Protein AF-A0A7Y8TTY1-F1 (afdb_monomer)

Sequence (170 aa):
MSKKYSKSKQKVKHRSTSHSKIVVEKTQLDILKTVLNQTGSSVTLQKKVQGQILTSIAKRISDDLECFKTACAYLPDSIKQDQKVWVEAQTSYVFWFELFHYLKSASIKKESRNYLFNRIFEYLNQKDKTEIRFYINKEVFKKRGYSNHEKLYKSDFVKFFKLPKNFNEY

Secondary structure (DSSP, 8-state):
------------------PPP----HHHHHHHHHHHHHTT--HHHHHHHHHHHHHHHHHHHHHHHHHHHHHHTTS-GGGPPPHHHHHHHHHHHHHHHHHHHHHHH----HHHHHHHHHHHHHHHTSGGGHHHHHHIIIIIS---S-S--SS--HHHHHHHHT--TTTT--

Structure (mmCIF, N/CA/C/O backbone):
data_AF-A0A7Y8TTY1-F1
#
_entry.id   AF-A0A7Y8TTY1-F1
#
loop_
_atom_site.group_PDB
_atom_site.id
_atom_site.type_symbol
_atom_site.label_atom_id
_atom_site.label_alt_id
_atom_site.label_comp_id
_atom_site.label_asym_id
_atom_site.label_entity_id
_atom_site.label_seq_id
_atom_site.pdbx_PDB_ins_code
_atom_site.Cartn_x
_atom_site.Cartn_y
_atom_site.Cartn_z
_atom_site.occupancy
_atom_site.B_iso_or_equiv
_atom_site.auth_seq_id
_atom_site.auth_comp_id
_atom_site.auth_asym_id
_atom_site.auth_atom_id
_atom_site.pdbx_PDB_model_num
ATOM 1 N N . MET A 1 1 ? 58.947 -38.362 0.863 1.00 38.19 1 MET A N 1
ATOM 2 C CA . MET A 1 1 ? 58.531 -37.019 1.332 1.00 38.19 1 MET A CA 1
ATOM 3 C C . MET A 1 1 ? 57.342 -36.557 0.498 1.00 38.19 1 MET A C 1
ATOM 5 O O . MET A 1 1 ? 57.506 -36.371 -0.699 1.00 38.19 1 MET A O 1
ATOM 9 N N . SER A 1 2 ? 56.145 -36.448 1.084 1.00 42.88 2 SER A N 1
ATOM 10 C CA . SER A 1 2 ? 54.914 -36.115 0.346 1.00 42.88 2 SER A CA 1
ATOM 11 C C . SER A 1 2 ? 54.559 -34.637 0.542 1.00 42.88 2 SER A C 1
ATOM 13 O O . SER A 1 2 ? 54.327 -34.197 1.670 1.00 42.88 2 SER A O 1
ATOM 15 N N . LYS A 1 3 ? 54.577 -33.849 -0.543 1.00 44.88 3 LYS A N 1
ATOM 16 C CA . LYS A 1 3 ? 54.237 -32.417 -0.537 1.00 44.88 3 LYS A CA 1
ATOM 17 C C . LYS A 1 3 ? 52.723 -32.257 -0.340 1.00 44.88 3 LYS A C 1
ATOM 19 O O . LYS A 1 3 ? 51.941 -32.534 -1.244 1.00 44.88 3 LYS A O 1
ATOM 24 N N . LYS A 1 4 ? 52.306 -31.791 0.843 1.00 45.94 4 LYS A N 1
ATOM 25 C CA . LYS A 1 4 ? 50.927 -31.347 1.104 1.00 45.94 4 LYS A CA 1
ATOM 26 C C . LYS A 1 4 ? 50.670 -30.043 0.343 1.00 45.94 4 LYS A C 1
ATOM 28 O O . LYS A 1 4 ? 51.164 -28.993 0.739 1.00 45.94 4 LYS A O 1
ATOM 33 N N . TYR A 1 5 ? 49.877 -30.100 -0.722 1.00 49.44 5 TYR A N 1
ATOM 34 C CA . TYR A 1 5 ? 49.313 -28.907 -1.352 1.00 49.44 5 TYR A CA 1
ATOM 35 C C . TYR A 1 5 ? 48.197 -28.356 -0.457 1.00 49.44 5 TYR A C 1
ATOM 37 O O . TYR A 1 5 ? 47.117 -28.942 -0.357 1.00 49.44 5 TYR A O 1
ATOM 45 N N . SER A 1 6 ? 48.450 -27.238 0.224 1.00 50.41 6 SER A N 1
ATOM 46 C CA . SER A 1 6 ? 47.407 -26.492 0.923 1.00 50.41 6 SER A CA 1
ATOM 47 C C . SER A 1 6 ? 46.526 -25.790 -0.115 1.00 50.41 6 SER A C 1
ATOM 49 O O . SER A 1 6 ? 46.938 -24.845 -0.785 1.00 50.41 6 SER A O 1
ATOM 51 N N . LYS A 1 7 ? 45.281 -26.254 -0.277 1.00 52.62 7 LYS A N 1
ATOM 52 C CA . LYS A 1 7 ? 44.263 -25.490 -1.009 1.00 52.62 7 LYS A CA 1
ATOM 53 C C . LYS A 1 7 ? 43.997 -24.198 -0.236 1.00 52.62 7 LYS A C 1
ATOM 55 O O . LYS A 1 7 ? 43.300 -24.201 0.777 1.00 52.62 7 LYS A O 1
ATOM 60 N N . SER A 1 8 ? 44.576 -23.105 -0.721 1.00 48.22 8 SER A N 1
ATOM 61 C CA . SER A 1 8 ? 44.204 -21.740 -0.362 1.00 48.22 8 SER A CA 1
ATOM 62 C C . SER A 1 8 ? 42.692 -21.584 -0.553 1.00 48.22 8 SER A C 1
ATOM 64 O O . SER A 1 8 ? 42.191 -21.580 -1.677 1.00 48.22 8 SER A O 1
ATOM 66 N N . LYS A 1 9 ? 41.937 -21.510 0.551 1.00 52.28 9 LYS A N 1
ATOM 67 C CA . LYS A 1 9 ? 40.540 -21.071 0.522 1.00 52.28 9 LYS A CA 1
ATOM 68 C C . LYS A 1 9 ? 40.561 -19.572 0.233 1.00 52.28 9 LYS A C 1
ATOM 70 O O . LYS A 1 9 ? 40.584 -18.768 1.165 1.00 52.28 9 LYS A O 1
ATOM 75 N N . GLN A 1 10 ? 40.582 -19.195 -1.047 1.00 45.78 10 GLN A N 1
ATOM 76 C CA . GLN A 1 10 ? 40.254 -17.833 -1.457 1.00 45.78 10 GLN A CA 1
ATOM 77 C C . GLN A 1 10 ? 38.856 -17.523 -0.914 1.00 45.78 10 GLN A C 1
ATOM 79 O O . GLN A 1 10 ? 37.845 -18.003 -1.424 1.00 45.78 10 GLN A O 1
ATOM 84 N N . LYS A 1 11 ? 38.802 -16.753 0.176 1.00 45.25 11 LYS A N 1
ATOM 85 C CA . LYS A 1 11 ? 37.569 -16.122 0.628 1.00 45.25 11 LYS A CA 1
ATOM 86 C C . LYS A 1 11 ? 37.200 -15.125 -0.460 1.00 45.25 11 LYS A C 1
ATOM 88 O O . LYS A 1 11 ? 37.776 -14.040 -0.519 1.00 45.25 11 LYS A O 1
ATOM 93 N N . VAL A 1 12 ? 36.280 -15.513 -1.337 1.00 44.75 12 VAL A N 1
ATOM 94 C CA . VAL A 1 12 ? 35.601 -14.582 -2.232 1.00 44.75 12 VAL A CA 1
ATOM 95 C C . VAL A 1 12 ? 34.946 -13.547 -1.323 1.00 44.75 12 VAL A C 1
ATOM 97 O O . VAL A 1 12 ? 33.951 -13.826 -0.655 1.00 44.75 12 VAL A O 1
ATOM 100 N N . LYS A 1 13 ? 35.555 -12.362 -1.213 1.00 43.25 13 LYS A N 1
ATOM 101 C CA . LYS A 1 13 ? 34.875 -11.195 -0.657 1.00 43.25 13 LYS A CA 1
ATOM 102 C C . LYS A 1 13 ? 33.732 -10.917 -1.623 1.00 43.25 13 LYS A C 1
ATOM 104 O O . LYS A 1 13 ? 33.959 -10.324 -2.675 1.00 43.25 13 LYS A O 1
ATOM 109 N N . HIS A 1 14 ? 32.526 -11.366 -1.282 1.00 37.50 14 HIS A N 1
ATOM 110 C CA . HIS A 1 14 ? 31.317 -10.837 -1.891 1.00 37.50 14 HIS A CA 1
ATOM 111 C C . HIS A 1 14 ? 31.374 -9.324 -1.689 1.00 37.50 14 HIS A C 1
ATOM 113 O O . HIS A 1 14 ? 31.216 -8.831 -0.572 1.00 37.50 14 HIS A O 1
ATOM 119 N N . ARG A 1 15 ? 31.698 -8.580 -2.753 1.00 34.69 15 ARG A N 1
ATOM 120 C CA . ARG A 1 15 ? 31.429 -7.147 -2.785 1.00 34.69 15 ARG A CA 1
ATOM 121 C C . ARG A 1 15 ? 29.938 -7.033 -2.513 1.00 34.69 15 ARG A C 1
ATOM 123 O O . ARG A 1 15 ? 29.147 -7.536 -3.305 1.00 34.69 15 ARG A O 1
ATOM 130 N N . SER A 1 16 ? 29.571 -6.438 -1.383 1.00 39.56 16 SER A N 1
ATOM 131 C CA . SER A 1 16 ? 28.199 -6.019 -1.146 1.00 39.56 16 SER A CA 1
ATOM 132 C C . SER A 1 16 ? 27.869 -5.015 -2.243 1.00 39.56 16 SER A C 1
ATOM 134 O O . SER A 1 16 ? 28.257 -3.847 -2.166 1.00 39.56 16 SER A O 1
ATOM 136 N N . THR A 1 17 ? 27.248 -5.485 -3.321 1.00 46.88 17 THR A N 1
ATOM 137 C CA . THR A 1 17 ? 26.595 -4.615 -4.291 1.00 46.88 17 THR A CA 1
ATOM 138 C C . THR A 1 17 ? 25.707 -3.691 -3.481 1.00 46.88 17 THR A C 1
ATOM 140 O O . THR A 1 17 ? 24.901 -4.165 -2.685 1.00 46.88 17 THR A O 1
ATOM 143 N N . SER A 1 18 ? 25.931 -2.386 -3.616 1.00 44.06 18 SER A N 1
ATOM 144 C CA . SER A 1 18 ? 25.093 -1.357 -3.015 1.00 44.06 18 SER A CA 1
ATOM 145 C C . SER A 1 18 ? 23.643 -1.663 -3.385 1.00 44.06 18 SER A C 1
ATOM 147 O O . SER A 1 18 ? 23.237 -1.464 -4.529 1.00 44.06 18 SER A O 1
ATOM 149 N N . HIS A 1 19 ? 22.885 -2.250 -2.460 1.00 53.16 19 HIS A N 1
ATOM 150 C CA . HIS A 1 19 ? 21.466 -2.471 -2.670 1.00 53.16 19 HIS A CA 1
ATOM 151 C C . HIS A 1 19 ? 20.825 -1.088 -2.691 1.00 53.16 19 HIS A C 1
ATOM 153 O O . HIS A 1 19 ? 21.051 -0.293 -1.775 1.00 53.16 19 HIS A O 1
ATOM 159 N N . SER A 1 20 ? 20.057 -0.788 -3.740 1.00 61.16 20 SER A N 1
ATOM 160 C CA . SER A 1 20 ? 19.217 0.406 -3.768 1.00 61.16 20 SER A CA 1
ATOM 161 C C . SER A 1 20 ? 18.441 0.450 -2.455 1.00 61.16 20 SER A C 1
ATOM 163 O O . SER A 1 20 ? 17.734 -0.500 -2.117 1.00 61.16 20 SER A O 1
ATOM 165 N N . LYS A 1 21 ? 18.642 1.509 -1.667 1.00 71.38 21 LYS A N 1
ATOM 166 C CA . LYS A 1 21 ? 17.982 1.632 -0.371 1.00 71.38 21 LYS A CA 1
ATOM 167 C C . LYS A 1 21 ? 16.479 1.673 -0.623 1.00 71.38 21 LYS A C 1
ATOM 169 O O . LYS A 1 21 ? 16.005 2.541 -1.347 1.00 71.38 21 LYS A O 1
ATOM 174 N N . ILE A 1 22 ? 15.747 0.744 -0.023 1.00 78.44 22 ILE A N 1
ATOM 175 C CA . ILE A 1 22 ? 14.287 0.743 -0.064 1.00 78.44 22 ILE A CA 1
ATOM 176 C C . ILE A 1 22 ? 13.822 1.944 0.759 1.00 78.44 22 ILE A C 1
ATOM 178 O O . ILE A 1 22 ? 14.067 2.013 1.967 1.00 78.44 22 ILE A O 1
ATOM 182 N N . VAL A 1 23 ? 13.207 2.920 0.094 1.00 80.69 23 VAL A N 1
ATOM 183 C CA . VAL A 1 23 ? 12.719 4.154 0.713 1.00 80.69 23 VAL A CA 1
ATOM 184 C C . VAL A 1 23 ? 11.222 4.255 0.459 1.00 80.69 23 VAL A C 1
ATOM 186 O O . VAL A 1 23 ? 10.783 4.399 -0.674 1.00 80.69 23 VAL A O 1
ATOM 189 N N . VAL A 1 24 ? 10.442 4.182 1.536 1.00 84.69 24 VAL A N 1
ATOM 190 C CA . VAL A 1 24 ? 8.999 4.448 1.505 1.00 84.69 24 VAL A CA 1
ATOM 191 C C . VAL A 1 24 ? 8.785 5.960 1.556 1.00 84.69 24 VAL A C 1
ATOM 193 O O . VAL A 1 24 ? 9.440 6.649 2.345 1.00 84.69 24 VAL A O 1
ATOM 196 N N . GLU A 1 25 ? 7.867 6.486 0.741 1.00 86.19 25 GLU A N 1
ATOM 197 C CA . GLU A 1 25 ? 7.569 7.921 0.723 1.00 86.19 25 GLU A CA 1
ATOM 198 C C . GLU A 1 25 ? 7.122 8.417 2.110 1.00 86.19 25 GLU A C 1
ATOM 200 O O . GLU A 1 25 ? 6.385 7.741 2.835 1.00 86.19 25 GLU A O 1
ATOM 205 N N . LYS A 1 26 ? 7.486 9.654 2.471 1.00 88.19 26 LYS A N 1
ATOM 206 C CA . LYS A 1 26 ? 7.061 10.263 3.743 1.00 88.19 26 LYS A CA 1
ATOM 207 C C . LYS A 1 26 ? 5.535 10.256 3.896 1.00 88.19 26 LYS A C 1
ATOM 209 O O . LYS A 1 26 ? 5.029 9.866 4.944 1.00 88.19 26 LYS A O 1
ATOM 214 N N . THR A 1 27 ? 4.806 10.617 2.840 1.00 87.00 27 THR A N 1
ATOM 215 C CA . THR A 1 27 ? 3.336 10.647 2.852 1.00 87.00 27 THR A CA 1
ATOM 216 C C . THR A 1 27 ? 2.740 9.259 3.078 1.00 87.00 27 THR A C 1
ATOM 218 O O . THR A 1 27 ? 1.780 9.119 3.831 1.00 87.00 27 THR A O 1
ATOM 221 N N . GLN A 1 28 ? 3.341 8.219 2.496 1.00 89.12 28 GLN A N 1
ATOM 222 C CA . GLN A 1 28 ? 2.946 6.827 2.720 1.00 89.12 28 GLN A CA 1
ATOM 223 C C . GLN A 1 28 ? 3.175 6.416 4.179 1.00 89.12 28 GLN A C 1
ATOM 225 O O . GLN A 1 28 ? 2.276 5.864 4.815 1.00 89.12 28 GLN A O 1
ATOM 230 N N . LEU A 1 29 ? 4.327 6.765 4.757 1.00 90.19 29 LEU A N 1
ATOM 231 C CA . LEU A 1 29 ? 4.597 6.530 6.178 1.00 90.19 29 LEU A CA 1
ATOM 232 C C . LEU A 1 29 ? 3.609 7.269 7.092 1.00 90.19 29 LEU A C 1
ATOM 234 O O . LEU A 1 29 ? 3.177 6.710 8.099 1.00 90.19 29 LEU A O 1
ATOM 238 N N . ASP A 1 30 ? 3.223 8.498 6.756 1.00 91.25 30 ASP A N 1
ATOM 239 C CA . ASP A 1 30 ? 2.264 9.276 7.545 1.00 91.25 30 ASP A CA 1
ATOM 240 C C . ASP A 1 30 ? 0.833 8.716 7.433 1.00 91.25 30 ASP A C 1
ATOM 242 O O . ASP A 1 30 ? 0.103 8.671 8.431 1.00 91.25 30 ASP A O 1
ATOM 246 N N . ILE A 1 31 ? 0.450 8.189 6.263 1.00 91.06 31 ILE A N 1
ATOM 247 C CA . ILE A 1 31 ? -0.792 7.420 6.092 1.00 91.06 31 ILE A CA 1
ATOM 248 C C . ILE A 1 31 ? -0.738 6.142 6.933 1.00 91.06 31 ILE A C 1
ATOM 250 O O . ILE A 1 31 ? -1.686 5.873 7.668 1.00 91.06 31 ILE A O 1
ATOM 254 N N . LEU A 1 32 ? 0.369 5.393 6.906 1.00 91.44 32 LEU A N 1
ATOM 255 C CA . LEU A 1 32 ? 0.539 4.187 7.721 1.00 91.44 32 LEU A CA 1
ATOM 256 C C . LEU A 1 32 ? 0.420 4.496 9.219 1.00 91.44 32 LEU A C 1
ATOM 258 O O . LEU A 1 32 ? -0.319 3.814 9.923 1.00 91.44 32 LEU A O 1
ATOM 262 N N . LYS A 1 33 ? 1.075 5.552 9.713 1.00 90.12 33 LYS A N 1
ATOM 263 C CA . LYS A 1 33 ? 0.919 5.997 11.110 1.00 90.12 33 LYS A CA 1
ATOM 264 C C . LYS A 1 33 ? -0.534 6.334 11.432 1.00 90.12 33 LYS A C 1
ATOM 266 O O . LYS A 1 33 ? -1.037 5.935 12.478 1.00 90.12 33 LYS A O 1
ATOM 271 N N . THR A 1 34 ? -1.217 7.037 10.527 1.00 89.81 34 THR A N 1
ATOM 272 C CA . THR A 1 34 ? -2.636 7.371 10.697 1.00 89.81 34 THR A CA 1
ATOM 273 C C . THR A 1 34 ? -3.478 6.101 10.794 1.00 89.81 34 THR A C 1
ATOM 275 O O . THR A 1 34 ? -4.243 5.958 11.741 1.00 89.81 34 THR A O 1
ATOM 278 N N . VAL A 1 35 ? -3.289 5.145 9.881 1.00 90.56 35 VAL A N 1
ATOM 279 C CA . VAL A 1 35 ? -3.944 3.829 9.914 1.00 90.56 35 VAL A CA 1
ATOM 280 C C . VAL A 1 35 ? -3.718 3.148 11.266 1.00 90.56 35 VAL A C 1
ATOM 282 O O . VAL A 1 35 ? -4.684 2.782 11.933 1.00 90.56 35 VAL A O 1
ATOM 285 N N . LEU A 1 36 ? -2.467 3.035 11.715 1.00 90.44 36 LEU A N 1
ATOM 286 C CA . LEU A 1 36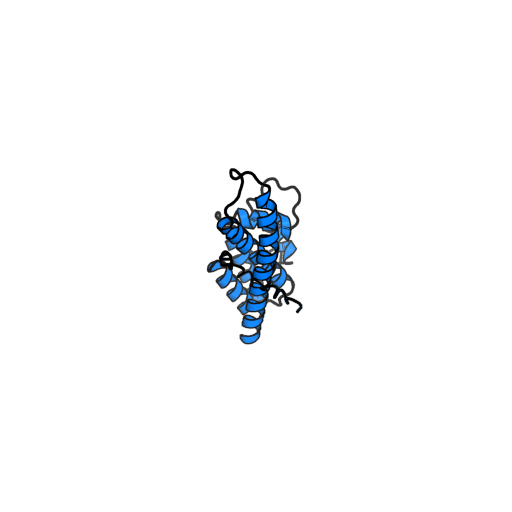 ? -2.124 2.361 12.969 1.00 90.44 36 LEU A CA 1
ATOM 287 C C . LEU A 1 36 ? -2.776 3.031 14.186 1.00 90.44 36 LEU A C 1
ATOM 289 O O . LEU A 1 36 ? -3.348 2.334 15.025 1.00 90.44 36 LEU A O 1
ATOM 293 N N . ASN A 1 37 ? -2.800 4.364 14.236 1.00 88.81 37 ASN A N 1
ATOM 294 C CA . ASN A 1 37 ? -3.482 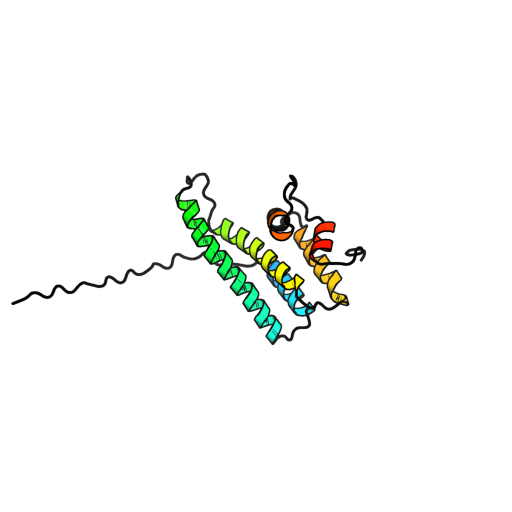5.115 15.295 1.00 88.81 37 ASN A CA 1
ATOM 295 C C . ASN A 1 37 ? -4.997 4.842 15.330 1.00 88.81 37 ASN A C 1
ATOM 297 O O . ASN A 1 37 ? -5.591 4.762 16.406 1.00 88.81 37 ASN A O 1
ATOM 301 N N . GLN A 1 38 ? -5.632 4.667 14.166 1.00 86.88 38 GLN A N 1
ATOM 302 C CA . GLN A 1 38 ? -7.084 4.459 14.062 1.00 86.88 38 GLN A CA 1
ATOM 303 C C . GLN A 1 38 ? -7.540 3.010 14.281 1.00 86.88 38 GLN A C 1
ATOM 305 O O . GLN A 1 38 ? -8.737 2.755 14.438 1.00 86.88 38 GLN A O 1
ATOM 310 N N . THR A 1 39 ? -6.605 2.062 14.354 1.00 82.44 39 THR A N 1
ATOM 311 C CA . THR A 1 39 ? -6.906 0.646 14.639 1.00 82.44 39 THR A CA 1
ATOM 312 C C . THR A 1 39 ? -6.991 0.314 16.132 1.00 82.44 39 THR A C 1
ATOM 314 O O . THR A 1 39 ? -7.091 -0.850 16.509 1.00 82.44 39 THR A O 1
ATOM 317 N N . GLY A 1 40 ? -6.927 1.323 17.013 1.00 66.88 40 GLY A N 1
ATOM 318 C CA . GLY A 1 40 ? -7.109 1.150 18.463 1.00 66.88 40 GLY A CA 1
ATOM 319 C C . GLY A 1 40 ? -6.031 0.309 19.161 1.00 66.88 40 GLY A C 1
ATOM 320 O O . GLY A 1 40 ? -6.190 -0.043 20.324 1.00 66.88 40 GLY A O 1
ATOM 321 N N . SER A 1 41 ? -4.938 -0.012 18.467 1.00 75.88 41 SER A N 1
ATOM 322 C CA . SER A 1 41 ? -3.821 -0.795 18.996 1.00 75.88 41 SER A CA 1
ATOM 323 C C . SER A 1 41 ? -2.965 0.037 19.957 1.00 75.88 41 SER A C 1
ATOM 325 O O . SER A 1 41 ? -2.780 1.233 19.735 1.00 75.88 41 SER A O 1
ATOM 327 N N . SER A 1 42 ? -2.397 -0.584 20.999 1.00 86.38 42 SER A N 1
ATOM 328 C CA . SER A 1 42 ? -1.421 0.079 21.882 1.00 86.38 42 SER A CA 1
ATOM 329 C C . SER A 1 42 ? -0.202 0.572 21.092 1.00 86.38 42 SER A C 1
ATOM 331 O O . SER A 1 42 ? 0.138 -0.005 20.060 1.00 86.38 42 SER A O 1
ATOM 333 N N . VAL A 1 43 ? 0.510 1.595 21.581 1.00 87.00 43 VAL A N 1
ATOM 334 C CA . VAL A 1 43 ? 1.712 2.137 20.905 1.00 87.00 43 VAL A CA 1
ATOM 335 C C . VAL A 1 43 ? 2.749 1.041 20.620 1.00 87.00 43 VAL A C 1
ATOM 337 O O . VAL A 1 43 ? 3.367 1.016 19.555 1.00 87.00 43 VAL A O 1
ATOM 340 N N . THR A 1 44 ? 2.910 0.087 21.540 1.00 88.12 44 THR A N 1
ATOM 341 C CA . THR A 1 44 ? 3.787 -1.080 21.361 1.00 88.12 44 THR A CA 1
ATOM 342 C C . THR A 1 44 ? 3.336 -1.956 20.194 1.00 88.12 44 THR A C 1
ATOM 344 O O . THR A 1 44 ? 4.153 -2.348 19.359 1.00 88.12 44 THR A O 1
ATOM 347 N N . LEU A 1 45 ? 2.034 -2.235 20.094 1.00 86.56 45 LEU A N 1
ATOM 348 C CA . LEU A 1 45 ? 1.477 -3.027 19.002 1.00 86.56 45 LEU A CA 1
ATOM 349 C C . LEU A 1 45 ? 1.560 -2.279 17.663 1.00 86.56 45 LEU A C 1
ATOM 351 O O . LEU A 1 45 ? 1.919 -2.887 16.660 1.00 86.56 45 LEU A O 1
ATOM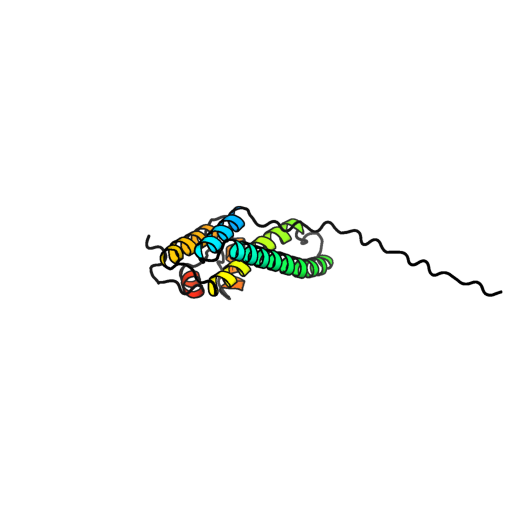 355 N N . GLN A 1 46 ? 1.333 -0.964 17.648 1.00 89.75 46 GLN A N 1
ATOM 356 C CA . GLN A 1 46 ? 1.498 -0.133 16.450 1.00 89.75 46 GLN A CA 1
ATOM 357 C C . GLN A 1 46 ? 2.930 -0.212 15.905 1.00 89.75 46 GLN A C 1
ATOM 359 O O . GLN A 1 46 ? 3.116 -0.500 14.724 1.00 89.75 46 GLN A O 1
ATOM 364 N N . LYS A 1 47 ? 3.949 -0.042 16.764 1.00 89.94 47 LYS A N 1
ATOM 365 C CA . LYS A 1 47 ? 5.365 -0.178 16.372 1.00 89.94 47 LYS A CA 1
ATOM 366 C C . LYS A 1 47 ? 5.673 -1.571 15.820 1.00 89.94 47 LYS A C 1
ATOM 368 O O . LYS A 1 47 ? 6.372 -1.689 14.815 1.00 89.94 47 LYS A O 1
ATOM 373 N N . LYS A 1 48 ? 5.127 -2.618 16.449 1.00 90.06 48 LYS A N 1
ATOM 374 C CA . LYS A 1 48 ? 5.281 -4.004 15.987 1.00 90.06 48 LYS A CA 1
ATOM 375 C C . LYS A 1 48 ? 4.681 -4.201 14.593 1.00 90.06 48 LYS A C 1
ATOM 377 O O . LYS A 1 48 ? 5.371 -4.711 13.716 1.00 90.06 48 LYS A O 1
ATOM 382 N N . VAL A 1 49 ? 3.437 -3.773 14.375 1.00 89.75 49 VAL A N 1
ATOM 383 C CA . VAL A 1 49 ? 2.752 -3.900 13.077 1.00 89.75 49 VAL A CA 1
ATOM 384 C C . VAL A 1 49 ? 3.458 -3.074 12.003 1.00 89.75 49 VAL A C 1
ATOM 386 O O . VAL A 1 49 ? 3.690 -3.577 10.907 1.00 89.75 49 VAL A O 1
ATOM 389 N N . GLN A 1 50 ? 3.875 -1.843 12.318 1.00 92.00 50 GLN A N 1
ATOM 390 C CA . GLN A 1 50 ? 4.674 -1.023 11.406 1.00 92.00 50 GLN A CA 1
ATOM 391 C C . GLN A 1 50 ? 5.952 -1.757 10.982 1.00 92.00 50 GLN A C 1
ATOM 393 O O . GLN A 1 50 ? 6.245 -1.842 9.792 1.00 92.00 50 GLN A O 1
ATOM 398 N N . GLY A 1 51 ? 6.690 -2.323 11.942 1.00 90.12 51 GLY A N 1
ATOM 399 C CA . GLY A 1 51 ? 7.896 -3.103 11.665 1.00 90.12 51 GLY A CA 1
ATOM 400 C C . GLY A 1 51 ? 7.622 -4.332 10.797 1.00 90.12 51 GLY A C 1
ATOM 401 O O . GLY A 1 51 ? 8.382 -4.599 9.868 1.00 90.12 51 GLY A O 1
ATOM 402 N N . GLN A 1 52 ? 6.520 -5.046 11.044 1.00 91.25 52 GLN A N 1
ATOM 403 C CA . GLN A 1 52 ? 6.105 -6.199 10.237 1.00 91.25 52 GLN A CA 1
ATOM 404 C C . GLN A 1 52 ? 5.789 -5.806 8.790 1.00 91.25 52 GLN A C 1
ATOM 406 O O . GLN A 1 52 ? 6.299 -6.445 7.872 1.00 91.25 52 GLN A O 1
ATOM 411 N N . ILE A 1 53 ? 5.018 -4.734 8.583 1.00 90.94 53 ILE A N 1
ATOM 412 C CA . ILE A 1 53 ? 4.688 -4.223 7.245 1.00 90.94 53 ILE A CA 1
ATOM 413 C C . ILE A 1 53 ? 5.967 -3.820 6.505 1.00 90.94 53 ILE A C 1
ATOM 415 O O . ILE A 1 53 ? 6.204 -4.288 5.395 1.00 90.94 53 ILE A O 1
ATOM 419 N N . LEU A 1 54 ? 6.835 -3.019 7.132 1.00 91.31 54 LEU A N 1
ATOM 420 C CA . LEU A 1 54 ? 8.084 -2.569 6.507 1.00 91.31 54 LEU A CA 1
ATOM 421 C C . LEU A 1 54 ? 9.042 -3.730 6.198 1.00 91.31 54 LEU A C 1
ATOM 423 O O . LEU A 1 54 ? 9.682 -3.729 5.149 1.00 91.31 54 LEU A O 1
ATOM 427 N N . THR A 1 55 ? 9.105 -4.742 7.067 1.00 90.94 55 THR A N 1
ATOM 428 C CA . THR A 1 55 ? 9.898 -5.959 6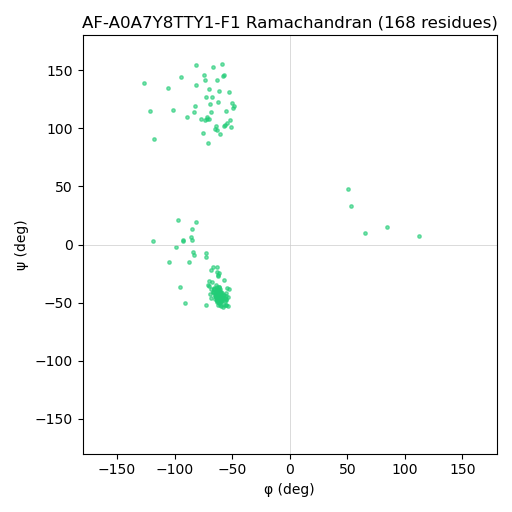.826 1.00 90.94 55 THR A CA 1
ATOM 429 C C . THR A 1 55 ? 9.330 -6.770 5.662 1.00 90.94 55 THR A C 1
ATOM 431 O O . THR A 1 55 ? 10.096 -7.253 4.832 1.00 90.94 55 THR A O 1
ATOM 434 N N . SER A 1 56 ? 8.001 -6.893 5.565 1.00 90.69 56 SER A N 1
ATOM 435 C CA . SER A 1 56 ? 7.343 -7.591 4.454 1.00 90.69 56 SER A CA 1
ATOM 436 C C . SER A 1 56 ? 7.610 -6.896 3.119 1.00 90.69 56 SER A C 1
ATOM 438 O O . SER A 1 56 ? 8.002 -7.550 2.154 1.00 90.69 56 SER A O 1
ATOM 440 N N . ILE A 1 57 ? 7.494 -5.562 3.091 1.00 90.81 57 ILE A N 1
ATOM 441 C CA . ILE A 1 57 ? 7.831 -4.735 1.925 1.00 90.81 57 ILE A CA 1
ATOM 442 C C . ILE A 1 57 ? 9.285 -4.983 1.509 1.00 90.81 57 ILE A C 1
ATOM 444 O O . ILE A 1 57 ? 9.547 -5.318 0.355 1.00 90.81 57 ILE A O 1
ATOM 448 N N . ALA A 1 58 ? 10.224 -4.878 2.456 1.00 87.38 58 ALA A N 1
ATOM 449 C CA . ALA A 1 58 ? 11.645 -5.060 2.177 1.00 87.38 58 ALA A CA 1
ATOM 450 C C . ALA A 1 58 ? 11.964 -6.457 1.630 1.00 87.38 58 ALA A C 1
ATOM 452 O O . ALA A 1 58 ? 12.728 -6.584 0.674 1.00 87.38 58 ALA A O 1
ATOM 453 N N . LYS A 1 59 ? 11.349 -7.494 2.209 1.00 88.81 59 LYS A N 1
ATOM 454 C CA . LYS A 1 59 ? 11.521 -8.876 1.766 1.00 88.81 59 LYS A CA 1
ATOM 455 C C . LYS A 1 59 ? 11.021 -9.073 0.334 1.00 88.81 59 LYS A C 1
ATOM 457 O O . LYS A 1 59 ? 11.789 -9.544 -0.495 1.00 88.81 59 LYS A O 1
ATOM 462 N N . ARG A 1 60 ? 9.783 -8.664 0.031 1.00 89.19 60 ARG A N 1
ATOM 463 C CA . ARG A 1 60 ? 9.210 -8.820 -1.319 1.00 89.19 60 ARG A CA 1
ATOM 464 C C . ARG A 1 60 ? 10.035 -8.104 -2.380 1.00 89.19 60 ARG A C 1
ATOM 466 O O . ARG A 1 60 ? 10.364 -8.705 -3.388 1.00 89.19 60 ARG A O 1
ATOM 473 N N . ILE A 1 61 ? 10.434 -6.857 -2.123 1.00 87.94 61 ILE A N 1
ATOM 474 C CA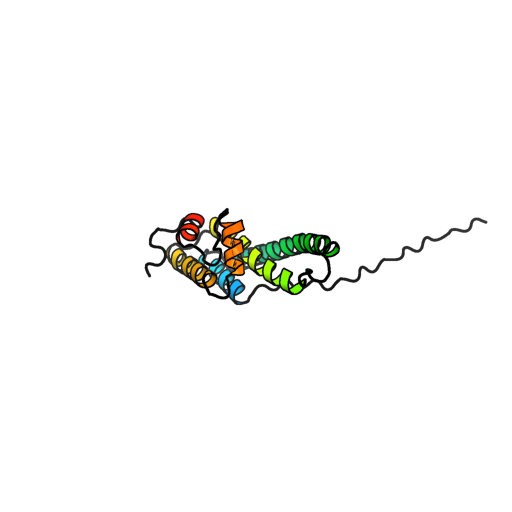 . ILE A 1 61 ? 11.267 -6.104 -3.070 1.00 87.94 61 ILE A CA 1
ATOM 475 C C . ILE A 1 61 ? 12.622 -6.780 -3.257 1.00 87.94 61 ILE A C 1
ATOM 477 O O . ILE A 1 61 ? 13.127 -6.803 -4.371 1.00 87.94 61 ILE A O 1
ATOM 481 N N . SER A 1 62 ? 13.225 -7.323 -2.195 1.00 85.56 62 SER A N 1
ATOM 482 C CA . SER A 1 62 ? 14.491 -8.050 -2.314 1.00 85.56 62 SER A CA 1
ATOM 483 C C . SER A 1 62 ? 14.347 -9.306 -3.176 1.00 85.56 62 SER A C 1
ATOM 485 O O . SER A 1 62 ? 15.201 -9.543 -4.028 1.00 85.56 62 SER A O 1
ATOM 487 N N . ASP A 1 63 ? 13.281 -10.081 -2.974 1.00 86.19 63 ASP A N 1
ATOM 488 C CA . ASP A 1 63 ? 13.001 -11.298 -3.745 1.00 86.19 63 ASP A CA 1
ATOM 489 C C . ASP A 1 63 ? 12.732 -10.954 -5.228 1.00 86.19 63 ASP A C 1
ATOM 491 O O . ASP A 1 63 ? 13.304 -11.563 -6.139 1.00 86.19 63 ASP A O 1
ATOM 495 N N . ASP A 1 64 ? 11.936 -9.912 -5.481 1.00 85.31 64 ASP A N 1
ATOM 496 C CA . ASP A 1 64 ? 11.613 -9.442 -6.831 1.00 85.31 64 ASP A CA 1
ATOM 497 C C . ASP A 1 64 ? 12.822 -8.786 -7.520 1.00 85.31 64 ASP A C 1
ATOM 499 O O . ASP A 1 64 ? 12.965 -8.880 -8.738 1.00 85.31 64 ASP A O 1
ATOM 503 N N . LEU A 1 65 ? 13.719 -8.138 -6.767 1.00 84.62 65 LEU A N 1
ATOM 504 C CA . LEU A 1 65 ? 14.914 -7.487 -7.309 1.00 84.62 65 LEU A CA 1
ATOM 505 C C . LEU A 1 65 ? 15.893 -8.508 -7.895 1.00 84.62 65 LEU A C 1
ATOM 507 O O . LEU A 1 65 ? 16.509 -8.244 -8.928 1.00 84.62 65 LEU A O 1
ATOM 511 N N . GLU A 1 66 ? 16.047 -9.670 -7.263 1.00 81.81 66 GLU A N 1
ATOM 512 C CA . GLU A 1 66 ? 16.875 -1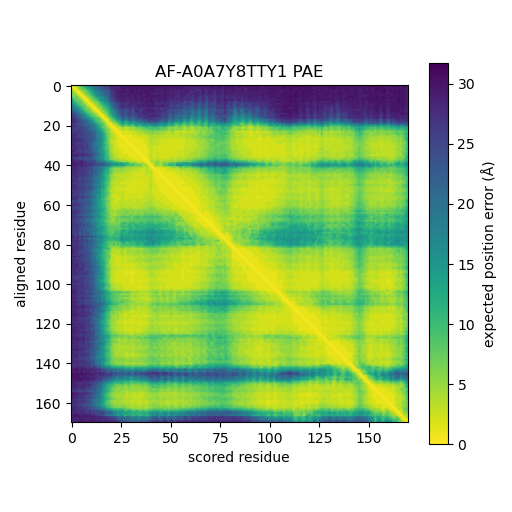0.749 -7.814 1.00 81.81 66 GLU A CA 1
ATOM 513 C C . GLU A 1 66 ? 16.267 -11.307 -9.113 1.00 81.81 66 GLU A C 1
ATOM 515 O O . GLU A 1 66 ? 16.985 -11.534 -10.095 1.00 81.81 66 GLU A O 1
ATOM 520 N N . CYS A 1 67 ? 14.935 -11.412 -9.180 1.00 80.62 67 CYS A N 1
ATOM 521 C CA . CYS A 1 67 ? 14.230 -11.739 -10.421 1.00 80.62 67 CYS A CA 1
ATOM 522 C C . CYS A 1 67 ? 14.436 -10.659 -11.499 1.00 80.62 67 CYS A C 1
ATOM 524 O O . CYS A 1 67 ? 14.758 -10.984 -12.643 1.00 80.62 67 CYS A O 1
ATOM 526 N N . PHE A 1 68 ? 14.313 -9.378 -11.138 1.00 82.00 68 PHE A N 1
ATOM 527 C CA . PHE A 1 68 ? 14.507 -8.241 -12.040 1.00 82.00 68 PHE A CA 1
ATOM 528 C C . PHE A 1 68 ? 15.922 -8.204 -12.619 1.00 82.00 68 PHE A C 1
ATOM 530 O O . PHE A 1 68 ? 16.078 -8.117 -13.834 1.00 82.00 68 PHE A O 1
ATOM 537 N N . LYS A 1 69 ? 16.957 -8.340 -11.781 1.00 81.69 69 LYS A N 1
ATOM 538 C CA . LYS A 1 69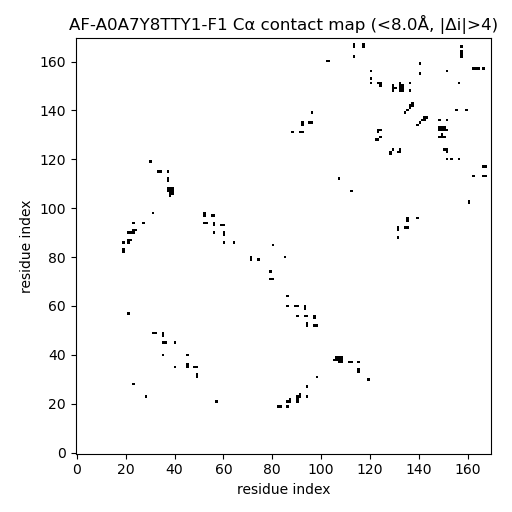 ? 18.357 -8.389 -12.237 1.00 81.69 69 LYS A CA 1
ATOM 539 C C . LYS A 1 69 ? 18.579 -9.522 -13.234 1.00 81.69 69 LYS A C 1
ATOM 541 O O . LYS A 1 69 ? 19.235 -9.315 -14.253 1.00 81.69 69 LYS A O 1
ATOM 546 N N . THR A 1 70 ? 18.010 -10.693 -12.949 1.00 81.94 70 THR A N 1
ATOM 547 C CA . THR A 1 70 ? 18.093 -11.854 -13.838 1.00 81.94 70 THR A CA 1
ATOM 548 C C . THR A 1 70 ? 17.417 -11.562 -15.175 1.00 81.94 70 THR A C 1
ATOM 550 O O . THR A 1 70 ? 18.026 -11.783 -16.215 1.00 81.94 70 THR A O 1
ATOM 553 N N . ALA A 1 71 ? 16.207 -10.995 -15.175 1.00 76.19 71 ALA A N 1
ATOM 554 C CA . ALA A 1 71 ? 15.499 -10.627 -16.401 1.00 76.19 71 ALA A CA 1
ATOM 555 C C . ALA A 1 71 ? 16.250 -9.552 -17.209 1.00 76.19 71 ALA A C 1
ATOM 557 O O . ALA A 1 71 ? 16.437 -9.702 -18.416 1.00 76.19 71 ALA A O 1
ATOM 558 N N . CYS A 1 72 ? 16.748 -8.503 -16.548 1.00 79.88 72 CYS A N 1
ATOM 559 C CA . CYS A 1 72 ? 17.507 -7.427 -17.184 1.00 79.88 72 CYS A CA 1
ATOM 560 C C . CYS A 1 72 ? 18.816 -7.897 -17.818 1.00 79.88 72 CYS A C 1
ATOM 562 O O . CYS A 1 72 ? 19.252 -7.281 -18.787 1.00 79.88 72 CYS A O 1
ATOM 564 N N . ALA A 1 73 ? 19.434 -8.975 -17.327 1.00 82.19 73 ALA A N 1
ATOM 565 C CA . ALA A 1 73 ? 20.642 -9.530 -17.936 1.00 82.19 73 ALA A CA 1
ATOM 566 C C . ALA A 1 73 ? 20.422 -9.997 -19.388 1.00 82.19 73 ALA A C 1
ATOM 568 O O . 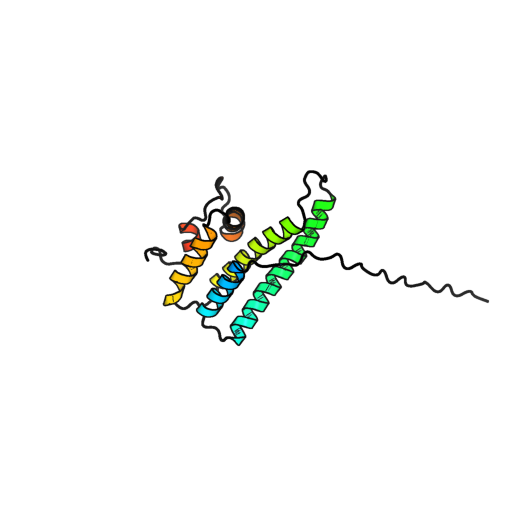ALA A 1 73 ? 21.371 -10.004 -20.169 1.00 82.19 73 ALA A O 1
ATOM 569 N N . TYR A 1 74 ? 19.182 -10.333 -19.760 1.00 81.00 74 TYR A N 1
ATOM 570 C CA . TYR A 1 74 ? 18.819 -10.809 -21.099 1.00 81.00 74 TYR A CA 1
ATOM 571 C C . TYR A 1 74 ? 18.221 -9.724 -22.007 1.00 81.00 74 TYR A C 1
ATOM 573 O O . TYR A 1 74 ? 17.906 -10.001 -23.163 1.00 81.00 74 TYR A O 1
ATOM 581 N N . LEU A 1 75 ? 18.049 -8.497 -21.510 1.00 81.69 75 LEU A N 1
ATOM 582 C CA . LEU A 1 75 ? 17.489 -7.391 -22.284 1.00 81.69 75 LEU A CA 1
ATOM 583 C C . LEU A 1 75 ? 18.604 -6.543 -22.926 1.00 81.69 75 LEU A C 1
ATOM 585 O O . LEU A 1 75 ? 19.638 -6.324 -22.291 1.00 81.69 75 LEU A O 1
ATOM 589 N N . PRO A 1 76 ? 18.412 -6.014 -24.148 1.00 80.75 76 PRO A N 1
ATOM 590 C CA . PRO A 1 76 ? 19.265 -4.966 -24.707 1.00 80.75 76 PRO A CA 1
ATOM 591 C C . PRO A 1 76 ? 19.313 -3.721 -23.812 1.00 80.75 76 PRO A C 1
ATOM 593 O O . PRO A 1 76 ? 18.304 -3.346 -23.216 1.00 80.75 76 PRO A O 1
ATOM 596 N N . ASP A 1 77 ? 20.459 -3.036 -23.761 1.00 80.06 77 ASP A N 1
ATOM 597 C CA . ASP A 1 77 ? 20.649 -1.845 -22.912 1.00 80.06 77 ASP A CA 1
ATOM 598 C C . ASP A 1 77 ? 19.630 -0.730 -23.191 1.00 80.06 77 ASP A C 1
ATOM 600 O O . ASP A 1 77 ? 19.220 -0.031 -22.269 1.00 80.06 77 ASP A O 1
ATOM 604 N N . SER A 1 78 ? 19.152 -0.609 -24.434 1.00 80.88 78 SER A N 1
ATOM 605 C CA . SER A 1 78 ? 18.160 0.392 -24.851 1.00 80.88 78 SER A CA 1
ATOM 606 C C . SER A 1 78 ? 16.794 0.256 -24.175 1.00 80.88 78 SER A C 1
ATOM 608 O O . SER A 1 78 ? 16.020 1.211 -24.181 1.00 80.88 78 SER A O 1
ATOM 610 N N . ILE A 1 79 ? 16.487 -0.911 -23.605 1.00 80.12 79 ILE A N 1
ATOM 611 C CA . ILE A 1 79 ? 15.220 -1.179 -22.914 1.00 80.12 79 ILE A CA 1
ATOM 612 C C . ILE A 1 79 ? 15.419 -1.539 -21.438 1.00 80.12 79 ILE A C 1
ATOM 614 O O . ILE A 1 79 ? 14.447 -1.843 -20.744 1.00 80.12 79 ILE A O 1
ATOM 618 N N . LYS A 1 80 ? 16.662 -1.517 -20.934 1.00 79.44 80 LYS A N 1
ATOM 619 C CA . LYS A 1 80 ? 16.925 -1.740 -19.511 1.00 79.44 80 LYS A CA 1
ATOM 620 C C . LYS A 1 80 ? 16.396 -0.556 -18.716 1.00 79.44 80 LYS A C 1
ATOM 622 O O . LYS A 1 80 ? 16.820 0.581 -18.896 1.00 79.44 80 LYS A O 1
ATOM 627 N N . GLN A 1 81 ? 15.482 -0.844 -17.801 1.00 79.31 81 GLN A N 1
ATOM 628 C CA . GLN A 1 81 ? 15.057 0.131 -16.813 1.00 79.31 81 GLN A CA 1
ATOM 629 C C . GLN A 1 81 ? 16.155 0.310 -15.758 1.00 79.31 81 GLN A C 1
ATOM 631 O O . GLN A 1 81 ? 16.793 -0.658 -15.340 1.00 79.31 81 GLN A O 1
ATOM 636 N N . ASP A 1 82 ? 16.350 1.545 -15.301 1.00 84.38 82 ASP A N 1
ATOM 637 C CA . ASP A 1 82 ? 17.238 1.827 -14.179 1.00 84.38 82 ASP A CA 1
ATOM 638 C C . ASP A 1 82 ? 16.746 1.126 -12.897 1.00 84.38 82 ASP A C 1
ATOM 640 O O . ASP A 1 82 ? 15.569 1.203 -12.529 1.00 84.38 82 ASP A O 1
ATOM 644 N N . GLN A 1 83 ? 17.662 0.446 -12.198 1.00 82.81 83 GLN A N 1
ATOM 645 C CA . GLN A 1 83 ? 17.334 -0.337 -11.003 1.00 82.81 83 GLN A CA 1
ATOM 646 C C . GLN A 1 83 ? 16.745 0.538 -9.892 1.00 82.81 83 GLN A C 1
ATOM 648 O O . GLN A 1 83 ? 15.875 0.080 -9.154 1.00 82.81 83 GLN A O 1
ATOM 653 N N . LYS A 1 84 ? 17.217 1.778 -9.723 1.00 83.06 84 LYS A N 1
ATOM 654 C CA . LYS A 1 84 ? 16.703 2.672 -8.680 1.00 83.06 84 LYS A CA 1
ATOM 655 C C . LYS A 1 84 ? 15.269 3.087 -9.005 1.00 83.06 84 LYS A C 1
ATOM 657 O O . LYS A 1 84 ? 14.421 2.970 -8.124 1.00 83.06 84 LYS A O 1
ATOM 662 N N . VAL A 1 85 ? 14.991 3.471 -10.252 1.00 83.06 85 VAL A N 1
ATOM 663 C CA . VAL A 1 85 ? 13.627 3.796 -10.711 1.00 83.06 85 VAL A CA 1
ATOM 664 C C . VAL A 1 85 ? 12.684 2.605 -10.512 1.00 83.06 85 VAL A C 1
ATOM 666 O O . VAL A 1 85 ? 11.589 2.768 -9.975 1.00 83.06 85 VAL A O 1
ATOM 669 N N . TRP A 1 86 ? 13.119 1.395 -10.878 1.00 85.88 86 TRP A N 1
ATOM 670 C CA . TRP A 1 86 ? 12.322 0.186 -10.662 1.00 85.88 86 TRP A CA 1
ATOM 671 C C . TRP A 1 86 ? 12.067 -0.074 -9.169 1.00 85.88 86 TRP A C 1
ATOM 673 O O . TRP A 1 86 ? 10.926 -0.309 -8.776 1.00 85.88 86 TRP A O 1
ATOM 683 N N . VAL A 1 87 ? 13.096 0.027 -8.314 1.00 84.88 87 VAL A N 1
ATOM 684 C CA . VAL A 1 87 ? 12.953 -0.178 -6.860 1.00 84.88 87 VAL A CA 1
ATOM 685 C C . VAL A 1 87 ? 11.997 0.842 -6.241 1.00 84.88 87 VAL A C 1
ATOM 687 O O . VAL A 1 87 ? 11.189 0.462 -5.395 1.00 84.88 87 VAL A O 1
ATOM 690 N N . GLU A 1 88 ? 12.042 2.111 -6.645 1.00 85.06 88 GLU A N 1
ATOM 691 C CA . GLU A 1 88 ? 11.123 3.147 -6.151 1.00 85.06 88 GLU A CA 1
ATOM 692 C C . GLU A 1 88 ? 9.664 2.837 -6.532 1.00 85.06 88 GLU A C 1
ATOM 694 O O . GLU A 1 88 ? 8.787 2.828 -5.659 1.00 85.06 88 GLU A O 1
ATOM 699 N N . ALA A 1 89 ? 9.411 2.482 -7.797 1.00 82.75 89 ALA A N 1
ATOM 700 C CA . ALA A 1 89 ? 8.079 2.101 -8.272 1.00 82.75 89 ALA A CA 1
ATOM 701 C C . ALA A 1 89 ? 7.543 0.851 -7.549 1.00 82.75 89 ALA A C 1
ATOM 703 O O . ALA A 1 89 ? 6.414 0.857 -7.042 1.00 82.75 89 ALA A O 1
ATOM 704 N N . GLN A 1 90 ? 8.371 -0.193 -7.415 1.00 86.31 90 GLN A N 1
ATOM 705 C CA . GLN A 1 90 ? 7.997 -1.411 -6.690 1.00 86.31 90 GLN A CA 1
ATOM 706 C C . GLN A 1 90 ? 7.761 -1.150 -5.207 1.00 86.31 90 GLN A C 1
ATOM 708 O O . GLN A 1 90 ? 6.798 -1.666 -4.644 1.00 86.31 90 GLN A O 1
ATOM 713 N N . THR A 1 91 ? 8.582 -0.313 -4.570 1.00 88.56 91 THR A N 1
ATOM 714 C CA . THR A 1 91 ? 8.395 0.037 -3.156 1.00 88.56 91 THR A CA 1
ATOM 715 C C . THR A 1 91 ? 7.033 0.666 -2.926 1.00 88.56 91 THR A C 1
ATOM 717 O O . THR A 1 91 ? 6.314 0.273 -2.005 1.00 88.56 91 THR A O 1
ATOM 720 N N . SER A 1 92 ? 6.658 1.603 -3.793 1.00 88.44 92 SER A N 1
ATOM 721 C CA . SER A 1 92 ? 5.371 2.281 -3.723 1.00 88.44 92 SER A CA 1
ATOM 722 C C . SER A 1 92 ? 4.205 1.307 -3.924 1.00 88.44 92 SER A C 1
ATOM 724 O O . SER A 1 92 ? 3.275 1.273 -3.116 1.00 88.44 92 SER A O 1
ATOM 726 N N . TYR A 1 93 ? 4.274 0.449 -4.945 1.00 87.50 93 TYR A N 1
ATOM 727 C CA . TYR A 1 93 ? 3.258 -0.576 -5.195 1.00 87.50 93 TYR A CA 1
ATOM 728 C C . TYR A 1 93 ? 3.108 -1.559 -4.020 1.00 87.50 93 TYR A C 1
ATOM 730 O O . TYR A 1 93 ? 2.003 -1.743 -3.497 1.00 87.50 93 TYR A O 1
ATOM 738 N N . VAL A 1 94 ? 4.212 -2.167 -3.578 1.00 90.69 94 VAL A N 1
ATOM 739 C CA . VAL A 1 94 ? 4.215 -3.178 -2.513 1.00 90.69 94 VAL A CA 1
ATOM 740 C C . VAL A 1 94 ? 3.744 -2.575 -1.188 1.00 90.69 94 VAL A C 1
ATOM 742 O O . VAL A 1 94 ? 3.020 -3.238 -0.443 1.00 90.69 94 VAL A O 1
ATOM 745 N N . PHE A 1 95 ? 4.071 -1.306 -0.916 1.00 93.44 95 PHE A N 1
ATOM 746 C CA . PHE A 1 95 ? 3.533 -0.582 0.235 1.00 93.44 95 PHE A CA 1
ATOM 747 C C . PHE A 1 95 ? 1.998 -0.582 0.241 1.00 93.44 95 PHE A C 1
ATOM 749 O O . PHE A 1 95 ? 1.385 -0.971 1.240 1.00 93.44 95 PHE A O 1
ATOM 756 N N . TRP A 1 96 ? 1.365 -0.186 -0.867 1.00 92.31 96 TRP A N 1
ATOM 757 C CA . TRP A 1 96 ? -0.097 -0.140 -0.959 1.00 92.31 96 TRP A CA 1
ATOM 758 C C . TRP A 1 96 ? -0.729 -1.523 -0.878 1.00 92.31 96 TRP A C 1
ATOM 760 O O . TRP A 1 96 ? -1.755 -1.686 -0.215 1.00 92.31 96 TRP A O 1
ATOM 770 N N . PHE A 1 97 ? -0.095 -2.521 -1.493 1.00 90.75 97 PHE A N 1
ATOM 771 C CA . PHE A 1 97 ? -0.528 -3.910 -1.409 1.00 90.75 97 PHE A CA 1
ATOM 772 C C . PHE A 1 97 ? -0.572 -4.400 0.047 1.00 90.75 97 PHE A C 1
ATOM 774 O O . PHE A 1 97 ? -1.615 -4.864 0.518 1.00 90.75 97 PHE A O 1
ATOM 781 N N . GLU A 1 98 ? 0.532 -4.249 0.784 1.00 91.94 98 GLU A N 1
ATOM 782 C CA . GLU A 1 98 ? 0.627 -4.666 2.188 1.00 91.94 98 GLU A CA 1
ATOM 783 C C . GLU A 1 98 ? -0.342 -3.884 3.085 1.00 91.94 98 GLU A C 1
ATOM 785 O O . GLU A 1 98 ? -1.038 -4.470 3.921 1.00 91.94 98 GLU A O 1
ATOM 790 N N . LEU A 1 99 ? -0.468 -2.570 2.869 1.00 92.94 99 LEU A N 1
ATOM 791 C CA . LEU A 1 99 ? -1.397 -1.738 3.630 1.00 92.94 99 LEU A CA 1
ATOM 792 C C . LEU A 1 99 ? -2.857 -2.156 3.406 1.00 92.94 99 LEU A C 1
ATOM 794 O O . LEU A 1 99 ? -3.631 -2.241 4.361 1.00 92.94 99 LEU A O 1
ATOM 798 N N . PHE A 1 100 ? -3.246 -2.444 2.164 1.00 92.56 100 PHE A N 1
ATOM 799 C CA . PHE A 1 100 ? -4.607 -2.873 1.835 1.00 92.56 100 PHE A CA 1
ATOM 800 C C . PHE A 1 100 ? -4.922 -4.238 2.445 1.00 92.56 100 PHE A C 1
ATOM 802 O O . PHE A 1 100 ? -6.015 -4.434 2.983 1.00 92.56 100 PHE A O 1
ATOM 809 N N . HIS A 1 101 ? -3.963 -5.166 2.410 1.00 89.00 101 HIS A N 1
ATOM 810 C CA . HIS A 1 101 ? -4.092 -6.461 3.072 1.00 89.00 101 HIS A CA 1
ATOM 811 C C . HIS A 1 101 ? -4.286 -6.315 4.582 1.00 89.00 101 HIS A C 1
ATOM 813 O O . HIS A 1 101 ? -5.210 -6.919 5.129 1.00 89.00 101 HIS A O 1
ATOM 819 N N . TYR A 1 102 ? -3.494 -5.463 5.234 1.00 90.75 102 TYR A N 1
ATOM 820 C CA . TYR A 1 102 ? -3.661 -5.162 6.654 1.00 90.75 102 TYR A CA 1
ATOM 821 C C . TYR A 1 102 ? -5.049 -4.572 6.960 1.00 90.75 102 TYR A C 1
ATOM 823 O O . TYR A 1 102 ? -5.759 -5.065 7.841 1.00 90.75 102 TYR A O 1
ATOM 831 N N . LEU A 1 103 ? -5.481 -3.568 6.189 1.00 90.69 103 LEU A N 1
ATOM 832 C CA . LEU A 1 103 ? -6.764 -2.874 6.368 1.00 90.69 103 LEU A CA 1
ATOM 833 C C . LEU A 1 103 ? -7.993 -3.778 6.184 1.00 90.69 103 LEU A C 1
ATOM 835 O O . LEU A 1 103 ? -9.050 -3.479 6.741 1.00 90.69 103 LEU A O 1
ATOM 839 N N . LYS A 1 104 ? -7.881 -4.888 5.442 1.00 86.56 104 LYS A N 1
ATOM 840 C CA . LYS A 1 104 ? -8.973 -5.869 5.312 1.00 86.56 104 LYS A CA 1
ATOM 841 C C . LYS A 1 104 ? -9.273 -6.611 6.612 1.00 86.56 104 LYS A C 1
ATOM 843 O O . LYS A 1 104 ? -10.424 -6.987 6.826 1.00 86.56 104 LYS A O 1
ATOM 848 N N . SER A 1 105 ? -8.258 -6.849 7.439 1.00 83.38 105 SER A N 1
ATOM 849 C CA . SER A 1 105 ? -8.380 -7.581 8.708 1.00 83.38 105 SER A CA 1
ATOM 850 C C . SER A 1 105 ? -8.337 -6.681 9.941 1.00 83.38 105 SER A C 1
ATOM 852 O O . SER A 1 105 ? -8.682 -7.128 11.032 1.00 83.38 105 SER A O 1
ATOM 854 N N . ALA A 1 106 ? -7.895 -5.432 9.798 1.00 86.38 106 ALA A N 1
ATOM 855 C CA . ALA A 1 106 ? -7.748 -4.525 10.923 1.00 86.38 106 ALA A CA 1
ATOM 856 C C . ALA A 1 106 ? -9.110 -4.082 11.485 1.00 86.38 106 ALA A C 1
ATOM 858 O O . ALA A 1 106 ? -10.008 -3.661 10.748 1.00 86.38 106 ALA A O 1
ATOM 859 N N . SER A 1 107 ? -9.241 -4.120 12.813 1.00 85.12 107 SER A N 1
ATOM 860 C CA . SER A 1 107 ? -10.364 -3.495 13.512 1.00 85.12 107 SER A CA 1
ATOM 861 C C . SER A 1 107 ? -10.125 -1.989 13.567 1.00 85.12 107 SER A C 1
ATOM 863 O O . SER A 1 107 ? -9.222 -1.523 14.255 1.00 85.12 107 SER A O 1
ATOM 865 N N . ILE A 1 108 ? -10.890 -1.226 12.789 1.00 85.31 108 ILE A N 1
ATOM 866 C CA . ILE A 1 108 ? -10.789 0.236 12.709 1.00 85.31 108 ILE A CA 1
ATOM 867 C C . ILE A 1 108 ? -11.985 0.826 13.446 1.00 85.31 108 ILE A C 1
ATOM 869 O O . ILE A 1 108 ? -13.117 0.388 13.219 1.00 85.31 108 ILE A O 1
ATOM 873 N N . LYS A 1 109 ? -11.749 1.839 14.289 1.00 82.94 109 LYS A N 1
ATOM 874 C CA . LYS A 1 109 ? -12.827 2.562 14.981 1.00 82.94 109 LYS A CA 1
ATOM 875 C C . LYS A 1 109 ? -13.870 3.048 13.971 1.00 82.94 109 LYS A C 1
ATOM 877 O O . LYS A 1 109 ? -13.515 3.652 12.960 1.00 82.94 109 LYS A O 1
ATOM 882 N N . LYS A 1 110 ? -15.154 2.789 14.245 1.00 80.75 110 LYS A N 1
ATOM 883 C CA . LYS A 1 110 ? -16.270 3.087 13.327 1.00 80.75 110 LYS A CA 1
ATOM 884 C C . LYS A 1 110 ? -16.272 4.554 12.881 1.00 80.75 110 LYS A C 1
ATOM 886 O O . LYS A 1 110 ? -16.389 4.819 11.690 1.00 80.75 110 LYS A O 1
ATOM 891 N N . GLU A 1 111 ? -16.074 5.466 13.828 1.00 80.62 111 GLU A N 1
ATOM 892 C CA . GLU A 1 111 ? -16.020 6.922 13.620 1.00 80.62 111 GLU A CA 1
ATOM 893 C C . GLU A 1 111 ? -14.884 7.338 12.674 1.00 80.62 111 GLU A C 1
ATOM 895 O O . GLU A 1 111 ? -15.058 8.189 11.808 1.00 80.62 111 GLU A O 1
ATOM 900 N N . SER A 1 112 ? -13.732 6.676 12.776 1.00 83.06 112 SER A N 1
ATOM 901 C CA . SER A 1 112 ? -12.543 6.991 11.982 1.00 83.06 112 SER A CA 1
ATOM 902 C C . SER A 1 112 ? -12.501 6.281 10.634 1.00 83.06 112 SER A C 1
ATOM 904 O O . SER A 1 112 ? -11.685 6.635 9.783 1.00 83.06 112 SER A O 1
ATOM 906 N N . ARG A 1 113 ? -13.331 5.248 10.436 1.00 85.88 113 ARG A N 1
ATOM 907 C CA . ARG A 1 113 ? -13.260 4.362 9.268 1.00 85.88 113 ARG A CA 1
ATOM 908 C C . ARG A 1 113 ? -13.471 5.138 7.969 1.00 85.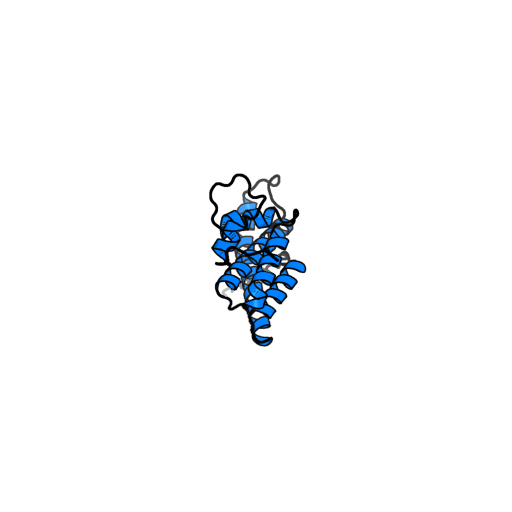88 113 ARG A C 1
ATOM 910 O O . ARG A 1 113 ? -12.631 5.049 7.081 1.00 85.88 113 ARG A O 1
ATOM 917 N N . ASN A 1 114 ? -14.543 5.925 7.874 1.00 84.81 114 ASN A N 1
ATOM 918 C CA . ASN A 1 114 ? -14.838 6.698 6.663 1.00 84.81 114 ASN A CA 1
ATOM 919 C C . ASN A 1 114 ? -13.744 7.733 6.384 1.00 84.81 114 ASN A C 1
ATOM 921 O O . ASN A 1 114 ? -13.197 7.741 5.289 1.00 84.81 114 ASN A O 1
ATOM 925 N N . TYR A 1 115 ? -13.351 8.521 7.390 1.00 84.94 115 TYR A N 1
ATOM 926 C CA . TYR A 1 115 ? -12.272 9.505 7.256 1.00 84.94 115 TYR A CA 1
ATOM 927 C C . TYR A 1 115 ? -10.964 8.872 6.752 1.00 84.94 115 TYR A C 1
ATOM 929 O O . TYR A 1 115 ? -10.345 9.368 5.810 1.00 84.94 115 TYR A O 1
ATOM 937 N N . LEU A 1 116 ? -10.558 7.744 7.345 1.00 89.31 116 LEU A N 1
ATOM 938 C CA . LEU A 1 116 ? -9.331 7.042 6.976 1.00 89.31 116 LEU A CA 1
ATOM 939 C C . LEU A 1 116 ? -9.358 6.577 5.518 1.00 89.31 116 LEU A C 1
ATOM 941 O O . LEU A 1 116 ? -8.409 6.808 4.767 1.00 89.31 116 LEU A O 1
ATOM 945 N N . PHE A 1 117 ? -10.443 5.914 5.125 1.00 90.94 117 PHE A N 1
ATOM 946 C CA . PHE A 1 117 ? -10.579 5.380 3.779 1.00 90.94 117 PHE A CA 1
ATOM 947 C C . PHE A 1 117 ? -10.761 6.496 2.738 1.00 90.94 117 PHE A C 1
ATOM 949 O O . PHE A 1 117 ? -10.187 6.369 1.657 1.00 90.94 117 PHE A O 1
ATOM 956 N N . ASN A 1 118 ? -11.459 7.598 3.053 1.00 87.44 118 ASN A N 1
ATOM 957 C CA . ASN A 1 118 ? -11.561 8.777 2.180 1.00 87.44 118 ASN A CA 1
ATOM 958 C C . ASN A 1 118 ? -10.171 9.352 1.905 1.00 87.44 118 ASN A C 1
ATOM 960 O O . ASN A 1 118 ? -9.793 9.523 0.752 1.00 87.44 118 ASN A O 1
ATOM 964 N N . ARG A 1 119 ? -9.365 9.549 2.955 1.00 87.94 119 ARG A N 1
ATOM 965 C CA . ARG A 1 119 ? -8.008 10.094 2.830 1.00 87.94 119 ARG A CA 1
ATOM 966 C C . ARG A 1 119 ? -7.094 9.209 1.976 1.00 87.94 119 ARG A C 1
ATOM 968 O O . ARG A 1 119 ? -6.301 9.720 1.189 1.00 87.94 119 ARG A O 1
ATOM 975 N N . ILE A 1 120 ? -7.209 7.885 2.109 1.00 91.88 120 ILE A N 1
ATOM 976 C CA . ILE A 1 120 ? -6.494 6.929 1.247 1.00 91.88 120 ILE A CA 1
ATOM 977 C C . ILE A 1 120 ? -6.976 7.050 -0.202 1.00 91.88 120 ILE A C 1
ATOM 979 O O . ILE A 1 120 ? -6.158 7.111 -1.119 1.00 91.88 120 ILE A O 1
ATOM 983 N N . PHE A 1 121 ? -8.292 7.093 -0.415 1.00 90.31 121 PHE A N 1
ATOM 984 C CA . PHE A 1 121 ? -8.885 7.190 -1.745 1.00 90.31 121 PHE A CA 1
ATOM 985 C C . PHE A 1 121 ? -8.496 8.492 -2.461 1.00 90.31 121 PHE A C 1
ATOM 987 O O . PHE A 1 121 ? -8.136 8.461 -3.637 1.00 90.31 121 PHE A O 1
ATOM 994 N N . GLU A 1 122 ? -8.521 9.619 -1.753 1.00 88.44 122 GLU A N 1
ATOM 995 C CA . GLU A 1 122 ? -8.107 10.929 -2.258 1.00 88.44 122 GLU A CA 1
ATOM 996 C C . GLU A 1 122 ? -6.629 10.952 -2.625 1.00 88.44 122 GLU A C 1
ATOM 998 O O . GLU A 1 122 ? -6.301 11.338 -3.746 1.00 88.44 122 GLU A O 1
ATOM 1003 N N . TYR A 1 123 ? -5.746 10.479 -1.734 1.00 89.50 123 TYR A N 1
ATOM 1004 C CA . TYR A 1 123 ? -4.314 10.376 -2.029 1.00 89.50 123 TYR A CA 1
ATOM 1005 C C . TYR A 1 123 ? -4.079 9.555 -3.302 1.00 89.50 123 TYR A C 1
ATOM 1007 O O . TYR A 1 123 ? -3.370 9.991 -4.207 1.00 89.50 123 TYR A O 1
ATOM 1015 N N . LEU A 1 124 ? -4.720 8.389 -3.415 1.00 89.75 124 LEU A N 1
ATOM 1016 C CA . LEU A 1 124 ? -4.538 7.509 -4.567 1.00 89.75 124 LEU A CA 1
ATOM 1017 C C . LEU A 1 124 ? -5.107 8.080 -5.869 1.00 89.75 124 LEU A C 1
ATOM 1019 O O . LEU A 1 124 ? -4.657 7.664 -6.932 1.00 89.75 124 LEU A O 1
ATOM 1023 N N . ASN A 1 125 ? -6.054 9.020 -5.824 1.00 88.31 125 ASN A N 1
ATOM 1024 C CA . ASN A 1 125 ? -6.614 9.681 -7.009 1.00 88.31 125 ASN A CA 1
ATOM 1025 C C . ASN A 1 125 ? -5.909 10.994 -7.398 1.00 88.31 125 ASN A C 1
ATOM 1027 O O . ASN A 1 125 ? -6.312 11.626 -8.376 1.00 88.31 125 ASN A O 1
ATOM 1031 N N . GLN A 1 126 ? -4.833 11.390 -6.710 1.00 88.38 126 GLN A N 1
ATOM 1032 C CA . GLN A 1 126 ? -3.997 12.529 -7.118 1.00 88.38 126 GLN A CA 1
ATOM 1033 C C . GLN A 1 126 ? -3.328 12.269 -8.474 1.00 88.38 126 GLN A C 1
ATOM 1035 O O . GLN A 1 126 ? -2.898 11.153 -8.750 1.00 88.38 126 GLN A O 1
ATOM 1040 N N . LYS A 1 127 ? -3.221 13.280 -9.347 1.00 81.00 127 LYS A N 1
ATOM 1041 C CA . LYS A 1 127 ? -2.771 13.096 -10.745 1.00 81.00 127 LYS A CA 1
ATOM 1042 C C . LYS A 1 127 ? -1.434 12.351 -10.873 1.00 81.00 127 LYS A C 1
ATOM 1044 O O . LYS A 1 127 ? -1.315 11.498 -11.744 1.00 81.00 127 LYS A O 1
ATOM 1049 N N . ASP A 1 128 ? -0.484 12.596 -9.978 1.00 83.00 128 ASP A N 1
ATOM 1050 C CA . ASP A 1 128 ? 0.858 11.997 -9.962 1.00 83.00 128 ASP A CA 1
ATOM 1051 C C . ASP A 1 128 ? 0.890 10.515 -9.537 1.00 83.00 128 ASP A C 1
ATOM 1053 O O . ASP A 1 128 ? 1.922 9.862 -9.656 1.00 83.00 128 ASP A O 1
ATOM 1057 N N . LYS A 1 129 ? -0.232 9.944 -9.081 1.00 85.25 129 LYS A N 1
ATOM 1058 C CA . LYS A 1 129 ? -0.318 8.541 -8.628 1.00 85.25 129 LYS A CA 1
ATOM 1059 C C . LYS A 1 129 ? -0.840 7.563 -9.695 1.00 85.25 129 LYS A C 1
ATOM 1061 O O . LYS A 1 129 ? -1.327 6.486 -9.352 1.00 85.25 129 LYS A O 1
ATOM 1066 N N . THR A 1 130 ? -0.755 7.910 -10.985 1.00 84.31 130 THR A N 1
ATOM 1067 C CA . THR A 1 130 ? -1.276 7.092 -12.108 1.00 84.31 130 THR A CA 1
ATOM 1068 C C . THR A 1 130 ? -0.711 5.677 -12.127 1.00 84.31 130 THR A C 1
ATOM 1070 O O . THR A 1 130 ? -1.467 4.717 -12.254 1.00 84.31 130 THR A O 1
ATOM 1073 N N . GLU A 1 131 ? 0.599 5.532 -11.946 1.00 81.31 131 GLU A N 1
ATOM 1074 C CA . GLU A 1 131 ? 1.257 4.225 -11.964 1.00 81.31 131 GLU A CA 1
ATOM 1075 C C . GLU A 1 131 ? 0.793 3.335 -10.797 1.00 81.31 131 GLU A C 1
ATOM 1077 O O . GLU A 1 131 ? 0.433 2.174 -10.986 1.00 81.31 131 GLU A O 1
ATOM 1082 N N . ILE A 1 132 ? 0.679 3.898 -9.592 1.00 86.00 132 ILE A N 1
ATOM 1083 C CA . ILE A 1 132 ? 0.156 3.176 -8.423 1.00 86.00 132 ILE A CA 1
ATOM 1084 C C . ILE A 1 132 ? -1.294 2.740 -8.668 1.00 86.00 132 ILE A C 1
ATOM 1086 O O . ILE A 1 132 ? -1.651 1.597 -8.377 1.00 86.00 132 ILE A O 1
ATOM 1090 N N . ARG A 1 133 ? -2.136 3.617 -9.235 1.00 87.56 133 ARG A N 1
ATOM 1091 C CA . ARG A 1 133 ? -3.524 3.270 -9.589 1.00 87.56 133 ARG A CA 1
ATOM 1092 C C . ARG A 1 133 ? -3.590 2.129 -10.592 1.00 87.56 133 ARG A C 1
ATOM 1094 O O . ARG A 1 133 ? -4.432 1.244 -10.429 1.00 87.56 133 ARG A O 1
ATOM 1101 N N . PHE A 1 134 ? -2.706 2.125 -11.589 1.00 83.81 134 PHE A N 1
ATOM 1102 C CA . PHE A 1 134 ? -2.601 1.031 -12.548 1.00 83.81 134 PHE A CA 1
ATOM 1103 C C . PHE A 1 134 ? -2.381 -0.302 -11.833 1.00 83.81 134 PHE A C 1
ATOM 1105 O O . PHE A 1 134 ? -3.178 -1.231 -12.013 1.00 83.81 134 PHE A O 1
ATOM 1112 N N . TYR A 1 135 ? -1.381 -0.373 -10.953 1.00 82.00 135 TYR A N 1
ATOM 1113 C CA . TYR A 1 135 ? -1.079 -1.604 -10.226 1.00 82.00 135 TYR A CA 1
ATOM 1114 C C . TYR A 1 135 ? -2.184 -2.011 -9.247 1.00 82.00 135 TYR A C 1
ATOM 1116 O O . TYR A 1 135 ? -2.545 -3.185 -9.201 1.00 82.00 135 TYR A O 1
ATOM 1124 N N . ILE A 1 136 ? -2.789 -1.072 -8.512 1.00 86.00 136 ILE A N 1
ATOM 1125 C CA . ILE A 1 136 ? -3.909 -1.387 -7.607 1.00 86.00 136 ILE A CA 1
ATOM 1126 C C . ILE A 1 136 ? -5.093 -1.965 -8.393 1.00 86.00 136 ILE A C 1
ATOM 1128 O O . ILE A 1 136 ? -5.637 -3.006 -8.018 1.00 86.00 136 ILE A O 1
ATOM 1132 N N . ASN A 1 137 ? -5.477 -1.340 -9.507 1.00 84.12 137 ASN A N 1
ATOM 1133 C CA . ASN A 1 137 ? -6.572 -1.834 -10.342 1.00 84.12 137 ASN A CA 1
ATOM 1134 C C . ASN A 1 137 ? -6.283 -3.245 -10.883 1.00 84.12 137 ASN A C 1
ATOM 1136 O O . ASN A 1 137 ? -7.159 -4.116 -10.850 1.00 84.12 137 ASN A O 1
ATOM 1140 N N . LYS A 1 138 ? -5.055 -3.475 -11.361 1.00 81.69 138 LYS A N 1
ATOM 1141 C CA . LYS A 1 138 ? -4.642 -4.738 -11.981 1.00 81.69 138 LYS A CA 1
ATOM 1142 C C . LYS A 1 138 ? -4.475 -5.869 -10.963 1.00 81.69 138 LYS A C 1
ATOM 1144 O O . LYS A 1 138 ? -5.062 -6.933 -11.139 1.00 81.69 138 LYS A O 1
ATOM 1149 N N . GLU A 1 139 ? -3.704 -5.641 -9.907 1.00 81.38 139 GLU A N 1
ATOM 1150 C CA . GLU A 1 139 ? -3.238 -6.690 -8.992 1.00 81.38 139 GLU A CA 1
ATOM 1151 C C . GLU A 1 139 ? -4.143 -6.833 -7.761 1.00 81.38 139 GLU A C 1
ATOM 1153 O O . GLU A 1 139 ? -4.413 -7.946 -7.302 1.00 81.38 139 GLU A O 1
ATOM 1158 N N . VAL A 1 140 ? -4.681 -5.721 -7.245 1.00 83.62 140 VAL A N 1
ATOM 1159 C CA . VAL A 1 140 ? -5.490 -5.730 -6.014 1.00 83.62 140 VAL A CA 1
ATOM 1160 C C . VAL A 1 140 ? -6.973 -5.911 -6.321 1.00 83.62 140 VAL A C 1
ATOM 1162 O O . VAL A 1 140 ? -7.624 -6.801 -5.768 1.00 83.62 140 VAL A O 1
ATOM 1165 N N . PHE A 1 141 ? -7.515 -5.106 -7.235 1.00 83.75 141 PHE A N 1
ATOM 1166 C CA . PHE A 1 141 ? -8.918 -5.211 -7.654 1.00 83.75 141 PHE A CA 1
ATOM 1167 C C . PHE A 1 141 ? -9.142 -6.262 -8.747 1.00 83.75 141 PHE A C 1
ATOM 1169 O O . PHE A 1 141 ? -10.292 -6.569 -9.064 1.00 83.75 141 PHE A O 1
ATOM 1176 N N . LYS A 1 142 ? -8.064 -6.857 -9.284 1.00 81.25 142 LYS A N 1
ATOM 1177 C CA . LYS A 1 142 ? -8.091 -7.915 -10.310 1.00 81.25 142 LYS A CA 1
ATOM 1178 C C . LYS A 1 142 ? -8.916 -7.539 -11.543 1.00 81.25 142 LYS A C 1
ATOM 1180 O O . LYS A 1 142 ? -9.540 -8.399 -12.170 1.00 81.25 142 LYS A O 1
ATOM 1185 N N . LYS A 1 143 ? -8.929 -6.254 -11.908 1.00 74.50 143 LYS A N 1
ATOM 1186 C CA . LYS A 1 143 ? -9.651 -5.772 -13.084 1.00 74.50 143 LYS A CA 1
ATOM 1187 C C . LYS A 1 143 ? -8.892 -6.146 -14.353 1.00 74.50 143 LYS A C 1
ATOM 1189 O O . LYS A 1 143 ? -7.981 -5.448 -14.785 1.00 74.50 143 LYS A O 1
ATOM 1194 N N . ARG A 1 144 ? -9.295 -7.263 -14.959 1.00 62.03 144 ARG A N 1
ATOM 1195 C CA . ARG A 1 144 ? -8.850 -7.680 -16.293 1.00 62.03 144 ARG A CA 1
ATOM 1196 C C . ARG A 1 144 ? -9.716 -6.953 -17.330 1.00 62.03 144 ARG A C 1
ATOM 1198 O O . ARG A 1 144 ? -10.918 -7.186 -17.365 1.00 62.03 144 ARG A O 1
ATOM 1205 N N . GLY A 1 145 ? -9.129 -6.061 -18.131 1.00 55.91 145 GLY A N 1
ATOM 1206 C CA . GLY A 1 145 ? -9.783 -5.526 -19.338 1.00 55.91 145 GLY A CA 1
ATOM 1207 C C . GLY A 1 145 ? -10.179 -4.045 -19.358 1.00 55.91 145 GLY A C 1
ATOM 1208 O O . GLY A 1 145 ? -10.821 -3.630 -20.316 1.00 55.91 145 GLY A O 1
ATOM 1209 N N . TYR A 1 146 ? -9.808 -3.221 -18.372 1.00 53.31 146 TYR A N 1
ATOM 1210 C CA . TYR A 1 146 ? -9.950 -1.767 -18.533 1.00 53.31 146 TYR A CA 1
ATOM 1211 C C . TYR A 1 146 ? -8.752 -1.224 -19.309 1.00 53.31 146 TYR A C 1
ATOM 1213 O O . TYR A 1 146 ? -7.628 -1.313 -18.837 1.00 53.31 146 TYR A O 1
ATOM 1221 N N . SER A 1 147 ? -8.997 -0.628 -20.473 1.00 53.59 147 SER A N 1
ATOM 1222 C CA . SER A 1 147 ? -7.989 0.117 -21.238 1.00 53.59 147 SER A CA 1
ATOM 1223 C C . SER A 1 147 ? -7.528 1.390 -20.522 1.00 53.59 147 SER A C 1
ATOM 1225 O O . SER A 1 147 ? -6.461 1.910 -20.827 1.00 53.59 147 SER A O 1
ATOM 1227 N N . ASN A 1 148 ? -8.313 1.881 -19.554 1.00 57.75 148 ASN A N 1
ATOM 1228 C CA . ASN A 1 148 ? -8.044 3.128 -18.855 1.00 57.75 148 ASN A CA 1
ATOM 1229 C C . ASN A 1 148 ? -7.812 2.906 -17.352 1.00 57.75 148 ASN A C 1
ATOM 1231 O O . ASN A 1 148 ? -8.731 2.897 -16.532 1.00 57.75 148 ASN A O 1
ATOM 1235 N N . HIS A 1 149 ? -6.546 2.702 -17.005 1.00 65.38 149 HIS A N 1
ATOM 1236 C CA . HIS A 1 149 ? -6.066 2.485 -15.641 1.00 65.38 149 HIS A CA 1
ATOM 1237 C C . HIS A 1 149 ? -5.802 3.787 -14.867 1.00 65.38 149 HIS A C 1
ATOM 1239 O O . HIS A 1 149 ? -5.349 3.751 -13.722 1.00 65.38 149 HIS A O 1
ATOM 1245 N N . GLU A 1 150 ? -6.099 4.936 -15.474 1.00 69.06 150 GLU A N 1
ATOM 1246 C CA . GLU A 1 150 ? -5.774 6.255 -14.933 1.00 69.06 150 GLU A CA 1
ATOM 1247 C C . GLU A 1 150 ? -6.634 6.664 -13.737 1.00 69.06 150 GLU A C 1
ATOM 1249 O O . GLU A 1 150 ? -6.318 7.653 -13.076 1.00 69.06 150 GLU A O 1
ATOM 1254 N N . LYS A 1 151 ? -7.708 5.928 -13.432 1.00 77.62 151 LYS A N 1
ATOM 1255 C CA . LYS A 1 151 ? -8.642 6.250 -12.346 1.00 77.62 151 LYS A CA 1
ATOM 1256 C C . LYS A 1 151 ? -8.828 5.069 -11.404 1.00 77.62 151 LYS A C 1
ATOM 1258 O O . LYS A 1 151 ? -8.967 3.924 -11.833 1.00 77.62 151 LYS A O 1
ATOM 1263 N N . LEU A 1 152 ? -8.878 5.362 -10.107 1.00 83.19 152 LEU A N 1
ATOM 1264 C CA . LEU A 1 152 ? -9.302 4.403 -9.099 1.00 83.19 152 LEU A CA 1
ATOM 1265 C C . LEU A 1 152 ? -10.816 4.541 -8.942 1.00 83.19 152 LEU A C 1
ATOM 1267 O O . LEU A 1 152 ? -11.309 5.557 -8.443 1.00 83.19 152 LEU A O 1
ATOM 1271 N N . TYR A 1 153 ? -11.575 3.542 -9.390 1.00 82.12 153 TYR A N 1
ATOM 1272 C CA . TYR A 1 153 ? -13.029 3.621 -9.311 1.00 82.12 153 TYR A CA 1
ATOM 1273 C C . TYR A 1 153 ? -13.497 3.455 -7.865 1.00 82.12 153 TYR A C 1
ATOM 1275 O O . TYR A 1 153 ? -13.193 2.473 -7.184 1.00 82.12 153 TYR A O 1
ATOM 1283 N N . LYS A 1 154 ? -14.307 4.414 -7.416 1.00 84.06 154 LYS A N 1
ATOM 1284 C CA . LYS A 1 154 ? -14.892 4.435 -6.072 1.00 84.06 154 LYS A CA 1
ATOM 1285 C C . LYS A 1 154 ? -15.670 3.158 -5.754 1.00 84.06 154 LYS A C 1
ATOM 1287 O O . LYS A 1 154 ? -15.551 2.628 -4.656 1.00 84.06 154 LYS A O 1
ATOM 1292 N N . SER A 1 155 ? -16.439 2.646 -6.713 1.00 84.44 155 SER A N 1
ATOM 1293 C CA . SER A 1 155 ? -17.236 1.426 -6.552 1.00 84.44 155 SER A CA 1
ATOM 1294 C C . SER A 1 155 ? -16.382 0.202 -6.217 1.00 84.44 155 SER A C 1
ATOM 1296 O O . SER A 1 155 ? -16.762 -0.575 -5.341 1.00 84.44 155 SER A O 1
ATOM 1298 N N . ASP A 1 156 ? -15.216 0.048 -6.847 1.00 86.12 156 ASP A N 1
ATOM 1299 C CA . ASP A 1 156 ? -14.301 -1.057 -6.547 1.00 86.12 156 ASP A CA 1
ATOM 1300 C C . ASP A 1 156 ? -13.674 -0.897 -5.171 1.00 86.12 156 ASP A C 1
ATOM 1302 O O . ASP A 1 156 ? -13.614 -1.859 -4.411 1.00 86.12 156 ASP A O 1
ATOM 1306 N N . PHE A 1 157 ? -13.259 0.324 -4.832 1.00 88.62 157 PHE A N 1
ATOM 1307 C CA . PHE A 1 157 ? -12.668 0.632 -3.535 1.00 88.62 157 PHE A CA 1
ATOM 1308 C C . PHE A 1 157 ? -13.654 0.341 -2.392 1.00 88.62 157 PHE A C 1
ATOM 1310 O O . PHE A 1 157 ? -13.325 -0.372 -1.440 1.00 88.62 157 PHE A O 1
ATOM 1317 N N . VAL A 1 158 ? -14.901 0.804 -2.534 1.00 88.56 158 VAL A N 1
ATOM 1318 C CA . VAL A 1 158 ? -16.005 0.531 -1.602 1.00 88.56 158 VAL A CA 1
ATOM 1319 C C . VAL A 1 158 ? -16.269 -0.968 -1.489 1.00 88.56 158 VAL A C 1
ATOM 1321 O O . VAL A 1 158 ? -16.368 -1.492 -0.377 1.00 88.56 158 VAL A O 1
ATOM 1324 N N . LYS A 1 159 ? -16.338 -1.682 -2.619 1.00 88.12 159 LYS A N 1
ATOM 1325 C CA . LYS A 1 159 ? -16.574 -3.131 -2.645 1.00 88.12 159 LYS A CA 1
ATOM 1326 C C . LYS A 1 159 ? -15.434 -3.906 -1.982 1.00 88.12 159 LYS A C 1
ATOM 1328 O O . LYS A 1 159 ? -15.695 -4.822 -1.203 1.00 88.12 159 LYS A O 1
ATOM 1333 N N . PHE A 1 160 ? -14.187 -3.537 -2.261 1.00 88.50 160 PHE A N 1
ATOM 1334 C CA . PHE A 1 160 ? -12.997 -4.211 -1.747 1.00 88.50 160 PHE A CA 1
ATOM 1335 C C . PHE A 1 160 ? -12.894 -4.107 -0.220 1.00 88.50 160 PHE A C 1
ATOM 1337 O O . PHE A 1 160 ? -12.648 -5.112 0.451 1.00 88.50 160 PHE A O 1
ATOM 1344 N N . PHE A 1 161 ? -13.148 -2.918 0.334 1.00 89.44 161 PHE A N 1
ATOM 1345 C CA . PHE A 1 161 ? -13.081 -2.658 1.777 1.00 89.44 161 PHE A CA 1
ATOM 1346 C C . PHE A 1 161 ? -14.414 -2.833 2.520 1.00 89.44 161 PHE A C 1
ATOM 1348 O O . PHE A 1 161 ? -14.473 -2.597 3.733 1.00 89.44 161 PHE A O 1
ATOM 1355 N N . LYS A 1 162 ? -15.473 -3.264 1.818 1.00 88.44 162 LYS A N 1
ATOM 1356 C CA . LYS A 1 162 ? -16.842 -3.407 2.346 1.00 88.44 162 LYS A CA 1
ATOM 1357 C C . LYS A 1 162 ? -17.318 -2.129 3.052 1.00 88.44 162 LYS A C 1
ATOM 1359 O O . LYS A 1 162 ? -17.778 -2.165 4.192 1.00 88.44 162 LYS A O 1
ATOM 1364 N N . LEU A 1 163 ? -17.125 -0.987 2.398 1.00 86.38 163 LEU A N 1
ATOM 1365 C CA . LEU A 1 163 ? -17.510 0.326 2.918 1.00 86.38 163 LEU A CA 1
ATOM 1366 C C . LEU A 1 163 ? -19.005 0.578 2.667 1.00 86.38 163 LEU A C 1
ATOM 1368 O O . LEU A 1 163 ? -19.582 -0.022 1.754 1.00 86.38 163 LEU A O 1
ATOM 1372 N N . PRO A 1 164 ? -19.662 1.431 3.470 1.00 80.62 164 PRO A N 1
ATOM 1373 C CA . PRO A 1 164 ? -21.053 1.781 3.225 1.00 80.62 164 PRO A CA 1
ATOM 1374 C C . PRO A 1 164 ? -21.187 2.577 1.914 1.00 80.62 164 PRO A C 1
ATOM 1376 O O . PRO A 1 164 ? -20.249 3.239 1.471 1.00 80.62 164 PRO A O 1
ATOM 1379 N N . LYS A 1 165 ? -22.353 2.504 1.260 1.00 70.62 165 LYS A N 1
ATOM 1380 C CA . LYS A 1 165 ? -22.562 3.111 -0.072 1.00 70.62 165 LYS A CA 1
ATOM 1381 C C . LYS A 1 165 ? -22.393 4.642 -0.085 1.00 70.62 165 LYS A C 1
ATOM 1383 O O . LYS A 1 165 ? -21.996 5.179 -1.112 1.00 70.62 165 LYS A O 1
ATOM 1388 N N . ASN A 1 166 ? -22.625 5.306 1.049 1.00 68.69 166 ASN A N 1
ATOM 1389 C CA . ASN A 1 166 ? -22.475 6.753 1.266 1.00 68.69 166 ASN A CA 1
ATOM 1390 C C . ASN A 1 166 ? -21.039 7.193 1.632 1.00 68.69 166 ASN A C 1
ATOM 1392 O O . ASN A 1 166 ? -20.812 8.311 2.087 1.00 68.69 166 ASN A O 1
ATOM 1396 N N . PHE A 1 167 ? -20.048 6.317 1.456 1.00 66.62 167 PHE A N 1
ATOM 1397 C CA . PHE A 1 167 ? -18.628 6.657 1.529 1.00 66.62 167 PHE A CA 1
ATOM 1398 C C . PHE A 1 167 ? -18.351 7.907 0.653 1.00 66.62 167 PHE A C 1
ATOM 1400 O O . PHE A 1 167 ? -18.602 7.850 -0.544 1.00 66.62 167 PHE A O 1
ATOM 1407 N N . ASN A 1 168 ? -17.905 9.033 1.231 1.00 57.34 168 ASN A N 1
ATOM 1408 C CA . ASN A 1 168 ? -17.738 10.397 0.653 1.00 57.34 168 ASN A CA 1
ATOM 1409 C C . ASN A 1 168 ? -18.953 11.365 0.618 1.00 57.34 168 ASN A C 1
ATOM 1411 O O . ASN A 1 168 ? -18.870 12.357 -0.097 1.00 57.34 168 ASN A O 1
ATOM 1415 N N . GLU A 1 169 ? -20.058 11.151 1.336 1.00 51.59 169 GLU A N 1
ATOM 1416 C CA . GLU A 1 169 ? -21.098 12.205 1.489 1.00 51.59 169 GLU A CA 1
ATOM 1417 C C . GLU A 1 169 ? -20.770 13.264 2.571 1.00 51.59 169 GLU A C 1
ATOM 1419 O O . GLU A 1 169 ? -21.662 13.968 3.035 1.00 51.59 169 GLU A O 1
ATOM 1424 N N . TYR A 1 170 ? -19.499 13.394 2.969 1.00 42.53 170 TYR A N 1
ATOM 1425 C CA . TYR A 1 170 ? -19.021 14.357 3.969 1.00 42.53 170 TYR A CA 1
ATOM 1426 C C . TYR A 1 170 ? -17.872 15.186 3.416 1.00 42.53 170 TYR A C 1
ATOM 1428 O O . TYR A 1 170 ? -16.952 14.554 2.842 1.00 42.53 170 TYR A O 1
#

Mean predicted aligned error: 9.95 Å

Foldseek 3Di:
DDDDDPPPPPPPPPPPDPDQDQDDDPVLVVLLLVQLVQLPDDPVVSVVVVVVLVVQLVVVLVVVLVVLVVVLVPDDPVPRDDSNVVSNLSSHQSSVVSVLVCLLPGRGDPVCVLVSLLVVQVVCLPQVNQSSQLSCVCPVLVDDDDPRSRHDDPVSSCVSNVHDPCSPPD

pLDDT: mean 79.08, std 14.81, range [34.69, 93.44]

Solvent-accessible surface area (backbone atoms only — not comparable to full-atom values): 10341 Å² total; per-residue (Å²): 137,84,86,80,80,78,80,78,78,77,76,77,76,77,72,77,69,83,68,74,77,88,65,78,56,69,69,57,54,53,49,50,52,50,52,39,64,44,39,75,51,53,73,69,53,35,54,51,52,51,50,51,52,54,49,50,41,52,49,52,51,54,58,50,47,56,53,47,54,58,56,48,72,77,48,60,76,95,74,53,74,57,67,61,63,50,51,48,53,48,44,55,43,44,47,54,52,53,51,53,58,49,60,70,73,53,61,54,45,75,86,50,42,58,60,54,53,49,54,52,52,50,59,51,60,38,83,91,30,35,69,52,26,34,48,42,41,44,72,72,67,57,53,83,83,69,92,69,42,77,60,70,58,64,68,57,54,32,61,74,67,69,49,65,92,67,70,79,83,119

Radius of gyration: 21.69 Å; Cα contacts (8 Å, |Δi|>4): 112; chains: 1; bounding box: 81×51×47 Å